Protein AF-A0A453NEU1-F1 (afdb_monomer_lite)

Structure (mmCIF, N/CA/C/O backbone):
data_AF-A0A453NEU1-F1
#
_entry.id   AF-A0A453NEU1-F1
#
loop_
_atom_site.group_PDB
_atom_site.id
_atom_site.type_symbol
_atom_site.label_atom_id
_atom_site.label_alt_id
_atom_site.label_comp_id
_atom_site.label_asym_id
_atom_site.label_entity_id
_atom_site.label_seq_id
_atom_site.pdbx_PDB_ins_code
_atom_site.Cartn_x
_atom_site.Cartn_y
_atom_site.Cartn_z
_atom_site.occupancy
_atom_site.B_iso_or_equiv
_atom_site.auth_seq_id
_atom_site.auth_comp_id
_atom_site.auth_asym_id
_atom_site.auth_atom_id
_atom_site.pdbx_PDB_model_num
ATOM 1 N N . GLN A 1 1 ? 39.377 4.601 -10.284 1.00 61.66 1 GLN A N 1
ATOM 2 C CA . GLN A 1 1 ? 39.077 4.454 -11.733 1.00 61.66 1 GLN A CA 1
ATOM 3 C C . GLN A 1 1 ? 39.407 3.067 -12.334 1.00 61.66 1 GLN A C 1
ATOM 5 O O . GLN A 1 1 ? 39.038 2.834 -13.478 1.00 61.66 1 GLN A O 1
ATOM 10 N N . ALA A 1 2 ? 40.015 2.116 -11.603 1.00 75.88 2 ALA A N 1
ATOM 11 C CA . ALA A 1 2 ? 40.404 0.802 -12.150 1.00 75.88 2 ALA A CA 1
ATOM 12 C C . ALA A 1 2 ? 39.241 -0.200 -12.350 1.00 75.88 2 ALA A C 1
ATOM 14 O O . ALA A 1 2 ? 39.245 -0.957 -13.314 1.00 75.88 2 ALA A O 1
ATOM 15 N N . VAL A 1 3 ? 38.217 -0.175 -11.487 1.00 79.81 3 VAL A N 1
ATOM 16 C CA . VAL A 1 3 ? 37.095 -1.139 -11.524 1.00 79.81 3 VAL A CA 1
ATOM 17 C C . VAL A 1 3 ? 36.225 -0.973 -12.779 1.00 79.81 3 VAL A C 1
ATOM 19 O O . VAL A 1 3 ? 35.867 -1.953 -13.418 1.00 79.81 3 VAL A O 1
ATOM 22 N N . ARG A 1 4 ? 35.966 0.269 -13.213 1.00 75.31 4 ARG A N 1
ATOM 23 C CA . ARG A 1 4 ? 35.156 0.588 -14.410 1.00 75.31 4 ARG A CA 1
ATOM 24 C C . ARG A 1 4 ? 35.737 0.072 -15.735 1.00 75.31 4 ARG A C 1
ATOM 26 O O . ARG A 1 4 ? 35.000 0.023 -16.712 1.00 75.31 4 ARG A O 1
ATOM 33 N N . ARG A 1 5 ? 37.034 -0.256 -15.781 1.00 82.88 5 ARG A N 1
ATOM 34 C CA . ARG A 1 5 ? 37.730 -0.786 -16.969 1.00 82.88 5 ARG A CA 1
ATOM 35 C C . ARG A 1 5 ? 37.655 -2.313 -17.074 1.00 82.88 5 ARG A C 1
ATOM 37 O O . ARG A 1 5 ? 38.072 -2.853 -18.082 1.00 82.88 5 ARG A O 1
ATOM 44 N N . ARG A 1 6 ? 37.166 -2.991 -16.028 1.00 87.75 6 ARG A N 1
ATOM 45 C CA . ARG A 1 6 ? 37.013 -4.456 -15.966 1.00 87.75 6 ARG A CA 1
ATOM 46 C C . ARG A 1 6 ? 35.588 -4.925 -16.288 1.00 87.75 6 ARG A C 1
ATOM 48 O O . ARG A 1 6 ? 35.312 -6.114 -16.226 1.00 87.75 6 ARG A O 1
ATOM 55 N N . PHE A 1 7 ? 34.687 -3.988 -16.587 1.00 86.12 7 PHE A N 1
ATOM 56 C CA . PHE A 1 7 ? 33.311 -4.256 -16.994 1.00 86.12 7 PHE A CA 1
ATOM 57 C C . PHE A 1 7 ? 33.097 -3.711 -18.406 1.00 86.12 7 PHE A C 1
ATOM 59 O O . PHE A 1 7 ? 32.814 -2.523 -18.585 1.00 86.12 7 PHE A O 1
ATOM 66 N N . ASP A 1 8 ? 33.244 -4.589 -19.397 1.00 86.75 8 ASP A N 1
ATOM 67 C CA . ASP A 1 8 ? 33.165 -4.232 -20.820 1.00 86.75 8 ASP A CA 1
ATOM 68 C C . ASP A 1 8 ? 31.739 -3.876 -21.254 1.00 86.75 8 ASP A C 1
ATOM 70 O O . ASP A 1 8 ? 31.528 -3.043 -22.135 1.00 86.75 8 ASP A O 1
ATOM 74 N N . LYS A 1 9 ? 30.736 -4.474 -20.600 1.00 88.38 9 LYS A N 1
ATOM 75 C CA . LYS A 1 9 ? 29.319 -4.212 -20.864 1.00 88.38 9 LYS A CA 1
ATOM 76 C C . LYS A 1 9 ? 28.749 -3.249 -19.831 1.00 88.38 9 LYS A C 1
ATOM 78 O O . LYS A 1 9 ? 28.860 -3.466 -18.626 1.00 88.38 9 LYS A O 1
ATOM 83 N N . ARG A 1 10 ? 28.083 -2.203 -20.318 1.00 89.12 10 ARG A N 1
ATOM 84 C CA . ARG A 1 10 ? 27.330 -1.241 -19.506 1.00 89.12 10 ARG A CA 1
ATOM 85 C C . ARG A 1 10 ? 25.859 -1.363 -19.866 1.00 89.12 10 ARG A C 1
ATOM 87 O O . ARG A 1 10 ? 25.482 -1.041 -20.986 1.00 89.12 10 ARG A O 1
ATOM 94 N N . ILE A 1 11 ? 25.054 -1.846 -18.925 1.00 90.94 11 ILE A N 1
ATOM 95 C CA . ILE A 1 11 ? 23.606 -1.977 -19.094 1.00 90.94 11 ILE A CA 1
ATOM 96 C C . ILE A 1 11 ? 22.954 -0.867 -18.280 1.00 90.94 11 ILE A C 1
ATOM 98 O O . ILE A 1 11 ? 23.141 -0.791 -17.067 1.00 90.94 11 ILE A O 1
ATOM 102 N N . TYR A 1 12 ? 22.225 0.010 -18.962 1.00 93.44 12 TYR A N 1
ATOM 103 C CA . TYR A 1 12 ? 21.397 1.008 -18.303 1.00 93.44 12 TYR A CA 1
ATOM 104 C C . TYR A 1 12 ? 20.079 0.365 -17.865 1.00 93.44 12 TYR A C 1
ATOM 106 O O . TYR A 1 12 ? 19.429 -0.311 -18.661 1.00 93.44 12 TYR A O 1
ATOM 114 N N . ILE A 1 13 ? 19.697 0.578 -16.607 1.00 93.81 13 ILE A N 1
ATOM 115 C CA . ILE A 1 13 ? 18.415 0.139 -16.056 1.00 93.81 13 ILE A CA 1
ATOM 116 C C . ILE A 1 13 ? 17.570 1.403 -15.866 1.00 93.81 13 ILE A C 1
ATOM 118 O O . ILE A 1 13 ? 17.907 2.214 -14.998 1.00 93.81 13 ILE A O 1
ATOM 122 N N . PRO A 1 14 ? 16.534 1.619 -16.695 1.00 95.19 14 PRO A N 1
ATOM 123 C CA . PRO A 1 14 ? 15.677 2.788 -16.569 1.00 95.19 14 PRO A CA 1
ATOM 124 C C . PRO A 1 14 ? 14.764 2.680 -15.343 1.00 95.19 14 PRO A C 1
ATOM 126 O O . PRO A 1 14 ? 14.627 1.623 -14.724 1.00 95.19 14 PRO A O 1
ATOM 129 N N . LEU A 1 15 ? 14.094 3.789 -15.028 1.00 96.62 15 LEU A N 1
ATOM 130 C CA . LEU A 1 15 ? 12.977 3.793 -14.086 1.00 96.62 15 LEU A CA 1
ATOM 131 C C . LEU A 1 15 ? 11.833 2.888 -14.584 1.00 96.62 15 LEU A C 1
ATOM 133 O O . LEU A 1 15 ? 11.677 2.704 -15.796 1.00 96.62 15 LEU A O 1
ATOM 137 N N . PRO A 1 16 ? 11.031 2.317 -13.668 1.00 96.88 16 PRO A N 1
ATOM 138 C CA . PRO A 1 16 ? 9.931 1.440 -14.040 1.00 96.88 16 PRO A CA 1
ATOM 139 C C . PRO A 1 16 ? 8.848 2.197 -14.815 1.00 96.88 16 PRO A C 1
ATOM 141 O O . PRO A 1 16 ? 8.425 3.293 -14.433 1.00 96.88 16 PRO A O 1
ATOM 144 N N . ASP A 1 17 ? 8.351 1.567 -15.878 1.00 96.56 17 ASP A N 1
ATOM 145 C CA . ASP A 1 17 ? 7.183 2.045 -16.610 1.00 96.56 17 ASP A CA 1
ATOM 146 C C . ASP A 1 17 ? 5.890 1.865 -15.793 1.00 96.56 17 ASP A C 1
ATOM 148 O O . ASP A 1 17 ? 5.865 1.237 -14.731 1.00 96.56 17 ASP A O 1
ATOM 152 N N . LEU A 1 18 ? 4.780 2.409 -16.294 1.00 96.44 18 LEU A N 1
ATOM 153 C CA . LEU A 1 18 ? 3.483 2.349 -15.618 1.00 96.44 18 LEU A CA 1
ATOM 154 C C . LEU A 1 18 ? 3.073 0.914 -15.236 1.00 96.44 18 LEU A C 1
ATOM 156 O O . LEU A 1 18 ? 2.624 0.673 -14.115 1.00 96.44 18 LEU A O 1
ATOM 160 N N . LYS A 1 19 ? 3.238 -0.054 -16.149 1.00 95.88 19 LYS A N 1
ATOM 161 C CA . LYS A 1 19 ? 2.845 -1.455 -15.918 1.00 95.88 19 LYS A CA 1
ATOM 162 C C . LYS A 1 19 ? 3.751 -2.126 -14.889 1.00 95.88 19 LYS A C 1
ATOM 164 O O . LYS A 1 19 ? 3.261 -2.882 -14.046 1.00 95.88 19 LYS A O 1
ATOM 169 N N . ALA A 1 20 ? 5.048 -1.839 -14.931 1.00 96.44 20 ALA A N 1
ATOM 170 C CA . ALA A 1 20 ? 6.008 -2.280 -13.937 1.00 96.44 20 ALA A CA 1
ATOM 171 C C . ALA A 1 20 ? 5.624 -1.724 -12.567 1.00 96.44 20 ALA A C 1
ATOM 173 O O . ALA A 1 20 ? 5.477 -2.516 -11.642 1.00 96.44 20 ALA A O 1
ATOM 174 N N . ARG A 1 21 ? 5.329 -0.423 -12.437 1.00 97.00 21 ARG A N 1
ATOM 175 C CA . ARG A 1 21 ? 4.879 0.170 -11.164 1.00 97.00 21 ARG A CA 1
ATOM 176 C C . ARG A 1 21 ? 3.594 -0.470 -10.638 1.00 97.00 21 ARG A C 1
ATOM 178 O O . ARG A 1 21 ? 3.546 -0.837 -9.468 1.00 97.00 21 ARG A O 1
ATOM 185 N N . GLN A 1 22 ? 2.590 -0.706 -11.489 1.00 95.81 22 GLN A N 1
ATOM 186 C CA . GLN A 1 22 ? 1.378 -1.447 -11.099 1.00 95.81 22 GLN A CA 1
ATOM 187 C C . GLN A 1 22 ? 1.704 -2.846 -10.559 1.00 95.81 22 GLN A C 1
ATOM 189 O O . GLN A 1 22 ? 1.126 -3.287 -9.564 1.00 95.81 22 GLN A O 1
ATOM 194 N N . ARG A 1 23 ? 2.622 -3.566 -11.215 1.00 95.44 23 ARG A N 1
ATOM 195 C CA . ARG A 1 23 ? 3.054 -4.896 -10.773 1.00 95.44 23 ARG A CA 1
ATOM 196 C C . ARG A 1 23 ? 3.832 -4.822 -9.464 1.00 95.44 23 ARG A C 1
ATOM 198 O O . ARG A 1 23 ? 3.577 -5.635 -8.585 1.00 95.44 23 ARG A O 1
ATOM 205 N N . MET A 1 24 ? 4.731 -3.854 -9.320 1.00 95.69 24 MET A N 1
ATOM 206 C CA . MET A 1 24 ? 5.498 -3.633 -8.095 1.00 95.69 24 MET A CA 1
ATOM 207 C C . MET A 1 24 ? 4.576 -3.345 -6.915 1.00 95.69 24 MET A C 1
ATOM 209 O O . MET A 1 24 ? 4.748 -3.960 -5.870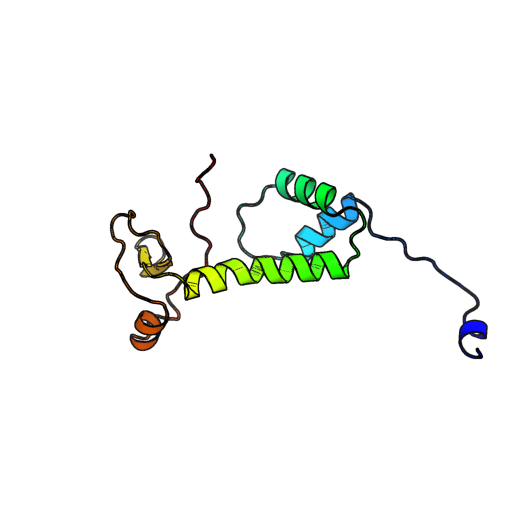 1.00 95.69 24 MET A O 1
ATOM 213 N N . LEU A 1 25 ? 3.550 -2.508 -7.101 1.00 95.12 25 LEU A N 1
ATOM 214 C CA . LEU A 1 25 ? 2.561 -2.234 -6.057 1.00 95.12 25 LEU A CA 1
ATOM 215 C C . LEU A 1 25 ? 1.877 -3.519 -5.565 1.00 95.12 25 LEU A C 1
ATOM 217 O O . LEU A 1 25 ? 1.747 -3.731 -4.366 1.00 95.12 25 LEU A O 1
ATOM 221 N N . LYS A 1 26 ? 1.486 -4.407 -6.485 1.00 93.38 26 LYS A N 1
ATOM 222 C CA . LYS A 1 26 ? 0.870 -5.698 -6.138 1.00 93.38 26 LYS A CA 1
ATOM 223 C C . LYS A 1 26 ? 1.844 -6.643 -5.441 1.00 93.38 26 LYS A C 1
ATOM 225 O O . LYS A 1 26 ? 1.477 -7.280 -4.464 1.00 93.38 26 LYS A O 1
ATOM 230 N N . VAL A 1 27 ? 3.081 -6.723 -5.932 1.00 94.31 27 VAL A N 1
ATOM 231 C CA . VAL A 1 27 ? 4.120 -7.584 -5.348 1.00 94.31 27 VAL A CA 1
ATOM 232 C C . VAL A 1 27 ? 4.464 -7.138 -3.928 1.00 94.31 27 VAL A C 1
ATOM 234 O O . VAL A 1 27 ? 4.562 -7.975 -3.040 1.00 94.31 27 VAL A O 1
ATOM 237 N N . HIS A 1 28 ? 4.616 -5.834 -3.702 1.00 93.00 28 HIS A N 1
ATOM 238 C CA . HIS A 1 28 ? 4.939 -5.292 -2.384 1.00 93.00 28 HIS A CA 1
ATOM 239 C C . HIS A 1 28 ? 3.764 -5.345 -1.401 1.00 93.00 28 HIS A C 1
ATOM 241 O O . HIS A 1 28 ? 4.000 -5.414 -0.199 1.00 93.00 28 HIS A O 1
ATOM 247 N N . LEU A 1 29 ? 2.519 -5.333 -1.886 1.00 92.00 29 LEU A N 1
ATOM 248 C CA . LEU A 1 29 ? 1.342 -5.536 -1.039 1.00 92.00 29 LEU A CA 1
ATOM 249 C C . LEU A 1 29 ? 1.196 -7.002 -0.587 1.00 92.00 29 LEU A C 1
ATOM 251 O O . LEU A 1 29 ? 0.748 -7.258 0.534 1.00 92.00 29 LEU A O 1
ATOM 255 N N . GLY A 1 30 ? 1.616 -7.946 -1.436 1.00 89.62 30 GLY A N 1
ATOM 256 C CA . GLY A 1 30 ? 1.608 -9.380 -1.153 1.00 89.62 30 GLY A CA 1
ATOM 257 C C . GLY A 1 30 ? 0.205 -9.910 -0.859 1.00 89.62 30 GLY A C 1
ATOM 258 O O . GLY A 1 30 ? -0.765 -9.509 -1.499 1.00 89.62 30 GLY A O 1
ATOM 259 N N . ASP A 1 31 ? 0.109 -10.781 0.145 1.00 88.19 31 ASP A N 1
ATOM 260 C CA . ASP A 1 31 ? -1.144 -11.417 0.574 1.00 88.19 31 ASP A CA 1
ATOM 261 C C . ASP A 1 31 ? -1.885 -10.613 1.656 1.00 88.19 31 ASP A C 1
ATOM 263 O O . ASP A 1 31 ? -2.823 -11.108 2.285 1.00 88.19 31 ASP A O 1
ATOM 267 N N . THR A 1 32 ? -1.467 -9.365 1.900 1.00 87.69 32 THR A N 1
ATOM 268 C CA . THR A 1 32 ? -2.097 -8.516 2.913 1.00 87.69 32 THR A CA 1
ATOM 269 C C . THR A 1 32 ? -3.561 -8.275 2.541 1.00 87.69 32 THR A C 1
ATOM 271 O O . THR A 1 32 ? -3.825 -7.731 1.466 1.00 87.69 32 THR A O 1
ATOM 274 N N . PRO A 1 33 ? -4.538 -8.609 3.404 1.00 86.56 33 PRO A N 1
ATOM 275 C CA . PRO A 1 33 ? -5.942 -8.405 3.078 1.00 86.56 33 PRO A CA 1
ATOM 276 C C . PRO A 1 33 ? -6.249 -6.930 2.799 1.00 86.56 33 PRO A C 1
ATOM 278 O O . PRO A 1 33 ? -6.064 -6.069 3.658 1.00 86.56 33 PRO A O 1
ATOM 281 N N . HIS A 1 34 ? -6.777 -6.642 1.612 1.00 88.12 34 HIS A N 1
ATOM 282 C CA . HIS A 1 34 ? -7.102 -5.287 1.179 1.00 88.12 34 HIS A CA 1
ATOM 283 C C . HIS A 1 34 ? -8.423 -5.245 0.408 1.00 88.12 34 HIS A C 1
ATOM 285 O O . HIS A 1 34 ? -8.864 -6.235 -0.172 1.00 88.12 34 HIS A O 1
ATOM 291 N N . SER A 1 35 ? -9.045 -4.068 0.348 1.00 89.19 35 SER A N 1
ATOM 292 C CA . SER A 1 35 ? -10.241 -3.814 -0.470 1.00 89.19 35 SER A CA 1
ATOM 293 C C . SER A 1 35 ? -9.935 -3.109 -1.79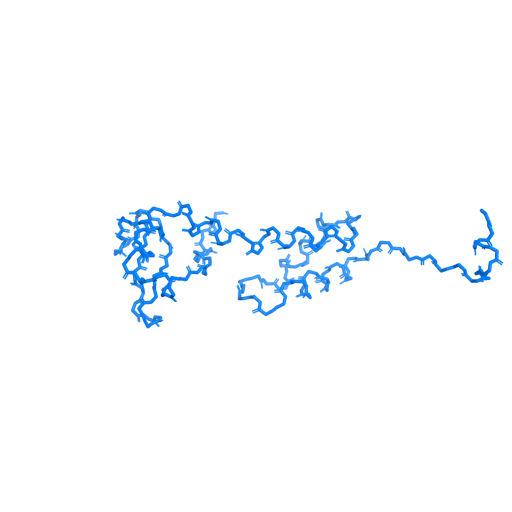7 1.00 89.19 35 SER A C 1
ATOM 295 O O . SER A 1 35 ? -10.860 -2.675 -2.479 1.00 89.19 35 SER A O 1
ATOM 297 N N . LEU A 1 36 ? -8.652 -2.956 -2.147 1.00 90.50 36 LEU A N 1
ATOM 298 C CA . LEU A 1 36 ? -8.219 -2.287 -3.377 1.00 90.50 36 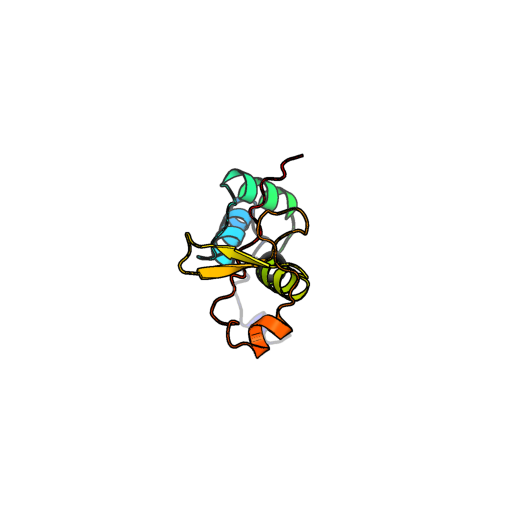LEU A CA 1
ATOM 299 C C . LEU A 1 36 ? -8.614 -3.080 -4.627 1.00 90.50 36 LEU A C 1
ATOM 301 O O . LEU A 1 36 ? -8.387 -4.289 -4.718 1.00 90.50 36 LEU A O 1
ATOM 305 N N . THR A 1 37 ? -9.167 -2.376 -5.608 1.00 93.75 37 THR A N 1
ATOM 306 C CA . THR A 1 37 ? -9.541 -2.896 -6.925 1.00 93.75 37 THR A CA 1
ATOM 307 C C . THR A 1 37 ? -8.398 -2.747 -7.930 1.00 93.75 37 THR A C 1
ATOM 309 O O . THR A 1 37 ? -7.441 -2.003 -7.720 1.00 93.75 37 THR A O 1
ATOM 312 N N . LYS A 1 38 ? -8.507 -3.409 -9.091 1.00 91.75 38 LYS A N 1
ATOM 313 C CA . LYS A 1 38 ? -7.534 -3.248 -10.187 1.00 91.75 38 LYS A CA 1
ATOM 314 C C . LYS A 1 38 ? -7.401 -1.785 -10.644 1.00 91.75 38 LYS A C 1
ATOM 316 O O . LYS A 1 38 ? -6.286 -1.362 -10.932 1.00 91.75 38 LYS A O 1
ATOM 321 N N . SER A 1 39 ? -8.509 -1.039 -10.668 1.00 94.69 39 SER A N 1
ATOM 322 C CA . SER A 1 39 ? -8.530 0.384 -11.033 1.00 94.69 39 SER A CA 1
ATOM 323 C C . SER A 1 39 ? -7.781 1.251 -10.019 1.00 94.69 39 SER A C 1
ATOM 325 O O . SER A 1 39 ? -7.167 2.244 -10.402 1.00 94.69 39 SER A O 1
ATOM 327 N N . ASP A 1 40 ? -7.788 0.873 -8.737 1.00 94.06 40 ASP A N 1
ATOM 328 C CA . ASP A 1 40 ? -7.063 1.611 -7.699 1.00 94.06 40 ASP A CA 1
ATOM 329 C C . ASP A 1 40 ? -5.549 1.476 -7.894 1.00 94.06 40 ASP A C 1
ATOM 331 O O . ASP A 1 40 ? -4.830 2.473 -7.866 1.00 94.06 40 ASP A O 1
ATOM 335 N N . PHE A 1 41 ? -5.057 0.266 -8.191 1.00 94.69 41 PHE A N 1
ATOM 336 C CA . PHE A 1 41 ? -3.639 0.058 -8.519 1.00 94.69 41 PHE A CA 1
ATOM 337 C C . PHE A 1 41 ? -3.203 0.842 -9.757 1.00 94.69 41 PHE A C 1
ATOM 339 O O . PHE A 1 41 ? -2.080 1.341 -9.806 1.00 94.69 41 PHE A O 1
ATOM 346 N N . GLU A 1 42 ? -4.076 0.946 -10.756 1.00 95.56 42 GLU A N 1
ATOM 347 C CA . GLU A 1 42 ? -3.812 1.729 -11.960 1.00 95.56 42 GLU A CA 1
ATOM 348 C C . GLU A 1 42 ? -3.720 3.224 -11.653 1.00 95.56 42 GLU A C 1
ATOM 350 O O . GLU A 1 42 ? -2.729 3.859 -12.017 1.00 95.56 42 GLU A O 1
ATOM 355 N N . SER A 1 43 ? -4.679 3.754 -10.893 1.00 96.69 43 SER A N 1
ATOM 356 C CA . SER A 1 43 ? -4.670 5.142 -10.425 1.00 96.69 43 SER A CA 1
ATOM 357 C C . SER A 1 43 ? -3.406 5.473 -9.623 1.00 96.69 43 SER A C 1
ATOM 359 O O . SER A 1 43 ? -2.728 6.464 -9.901 1.00 96.69 43 SER A O 1
ATOM 361 N N . VAL A 1 44 ? -3.019 4.615 -8.672 1.00 95.25 44 VAL A N 1
ATOM 362 C CA . VAL A 1 44 ? -1.799 4.822 -7.876 1.00 95.25 44 VAL A CA 1
ATOM 363 C C . VAL A 1 44 ? -0.550 4.769 -8.757 1.00 95.25 44 VAL A C 1
ATOM 365 O O . VAL A 1 44 ? 0.320 5.623 -8.615 1.00 95.25 44 VAL A O 1
ATOM 368 N N . ALA A 1 45 ? -0.461 3.836 -9.706 1.00 96.00 45 ALA A N 1
ATOM 369 C CA . ALA A 1 45 ? 0.695 3.744 -10.597 1.00 96.00 45 ALA A CA 1
ATOM 370 C C . ALA A 1 45 ? 0.849 4.954 -11.536 1.00 96.00 45 ALA A C 1
ATOM 372 O O . ALA A 1 45 ? 1.977 5.326 -11.881 1.00 96.00 45 ALA A O 1
ATOM 373 N N . HIS A 1 46 ? -0.263 5.579 -11.938 1.00 96.69 46 HIS A N 1
ATOM 374 C CA . HIS A 1 46 ? -0.242 6.851 -12.663 1.00 96.69 46 HIS A CA 1
ATOM 375 C C . HIS A 1 46 ? 0.290 7.993 -11.794 1.00 96.69 46 HIS A C 1
ATOM 377 O O . HIS A 1 46 ? 1.031 8.839 -12.284 1.00 96.69 46 HIS A O 1
ATOM 383 N N . ARG A 1 47 ? -0.050 8.000 -10.501 1.00 96.44 47 ARG A N 1
ATOM 384 C CA . ARG A 1 47 ? 0.399 9.025 -9.547 1.00 96.44 47 ARG A CA 1
ATOM 385 C C . ARG A 1 47 ? 1.856 8.867 -9.108 1.00 96.44 47 ARG A C 1
ATOM 387 O O . ARG A 1 47 ? 2.429 9.834 -8.624 1.00 96.44 47 ARG A O 1
ATOM 394 N N . THR A 1 48 ? 2.450 7.686 -9.270 1.00 95.94 48 THR A N 1
ATOM 395 C CA . THR A 1 48 ? 3.851 7.398 -8.912 1.00 95.94 48 THR A CA 1
ATOM 396 C C . THR A 1 48 ? 4.799 7.492 -10.107 1.00 95.94 48 THR A C 1
ATOM 398 O O . THR A 1 48 ? 5.789 6.765 -10.192 1.00 95.94 48 THR A O 1
ATOM 401 N N . ASP A 1 49 ? 4.505 8.363 -11.075 1.00 96.12 49 ASP A N 1
ATOM 402 C CA . ASP A 1 49 ? 5.409 8.560 -12.203 1.00 96.12 49 ASP A CA 1
ATOM 403 C C . ASP A 1 49 ? 6.760 9.139 -11.768 1.00 96.12 49 ASP A C 1
ATOM 405 O O . ASP A 1 49 ? 6.834 10.013 -10.908 1.00 96.12 49 ASP A O 1
ATOM 409 N N . GLY A 1 50 ? 7.840 8.588 -12.324 1.00 95.44 50 GLY A N 1
ATOM 410 C CA . GLY A 1 50 ? 9.211 8.909 -11.919 1.00 95.44 50 GLY A CA 1
ATOM 411 C C . GLY A 1 50 ? 9.707 8.210 -10.646 1.00 95.44 50 GLY A C 1
ATOM 412 O O . GLY A 1 50 ? 10.879 8.362 -10.308 1.00 95.44 50 GLY A O 1
ATOM 413 N N . PHE A 1 51 ? 8.875 7.419 -9.959 1.00 96.94 51 PHE A N 1
ATOM 414 C CA . PHE A 1 51 ? 9.305 6.703 -8.755 1.00 96.94 51 PHE A CA 1
ATOM 415 C C . PHE A 1 51 ? 10.216 5.532 -9.124 1.00 96.94 51 PHE A C 1
ATOM 417 O O . PHE A 1 51 ? 9.940 4.775 -10.062 1.00 96.94 51 PHE A O 1
ATOM 424 N N . SER A 1 52 ? 11.286 5.348 -8.354 1.00 96.50 52 SER A N 1
ATOM 425 C CA . SER A 1 52 ? 12.100 4.140 -8.417 1.00 96.50 52 SER A CA 1
ATOM 426 C C . SER A 1 52 ? 11.400 2.972 -7.718 1.00 96.50 52 SER A C 1
ATOM 428 O O . SER A 1 52 ? 10.411 3.127 -6.998 1.00 96.50 52 SER A O 1
ATOM 430 N N . GLY A 1 53 ? 11.944 1.768 -7.897 1.00 94.06 53 GLY A N 1
ATOM 431 C CA . GLY A 1 53 ? 11.440 0.598 -7.188 1.00 94.06 53 GLY A CA 1
ATOM 432 C C . GLY A 1 53 ? 11.519 0.720 -5.665 1.00 94.06 53 GLY A C 1
ATOM 433 O O . GLY A 1 53 ? 10.615 0.272 -4.963 1.00 94.06 53 GLY A O 1
ATOM 434 N N . SER A 1 54 ? 12.569 1.373 -5.167 1.00 96.00 54 SER A N 1
ATOM 435 C CA . SER A 1 54 ? 12.765 1.619 -3.739 1.00 96.00 54 SER A CA 1
ATOM 436 C C . SER A 1 54 ? 11.723 2.586 -3.182 1.00 96.00 54 SER A C 1
ATOM 438 O O . SER A 1 54 ? 11.189 2.334 -2.107 1.00 96.00 54 SER A O 1
ATOM 440 N N . ASP A 1 55 ? 11.384 3.642 -3.925 1.00 96.56 55 ASP A N 1
ATOM 441 C CA . ASP A 1 55 ? 10.384 4.627 -3.489 1.00 96.56 55 ASP A CA 1
ATOM 442 C C . ASP A 1 55 ? 9.010 3.967 -3.326 1.00 96.56 55 ASP A C 1
ATOM 444 O O . ASP A 1 55 ? 8.344 4.140 -2.307 1.00 96.56 55 ASP A O 1
ATOM 448 N N . ILE A 1 56 ? 8.618 3.125 -4.291 1.00 95.81 56 ILE A N 1
ATOM 449 C CA . ILE A 1 56 ? 7.366 2.355 -4.228 1.00 95.81 56 ILE A CA 1
ATOM 450 C C . ILE A 1 56 ? 7.351 1.430 -3.006 1.00 95.81 56 ILE A C 1
ATOM 452 O O . ILE A 1 56 ? 6.338 1.349 -2.308 1.00 95.81 56 ILE A O 1
ATOM 456 N N . ALA A 1 57 ? 8.465 0.744 -2.737 1.00 94.56 57 ALA A N 1
ATOM 457 C CA . ALA A 1 57 ? 8.580 -0.161 -1.599 1.00 94.56 57 ALA A CA 1
ATOM 458 C C . ALA A 1 57 ? 8.452 0.577 -0.257 1.00 94.56 57 ALA A C 1
ATOM 460 O O . ALA A 1 57 ? 7.750 0.101 0.636 1.00 94.56 57 ALA A O 1
ATOM 461 N N . VAL A 1 58 ? 9.090 1.744 -0.119 1.00 95.81 58 VAL A N 1
ATOM 462 C CA . VAL A 1 58 ? 9.007 2.571 1.095 1.00 95.81 58 VAL A CA 1
ATOM 463 C C . VAL A 1 58 ? 7.585 3.088 1.300 1.00 95.81 58 VAL A C 1
ATOM 465 O O . VAL A 1 58 ? 7.021 2.878 2.373 1.00 95.81 58 VAL A O 1
ATOM 468 N N . CYS A 1 59 ? 6.961 3.661 0.266 1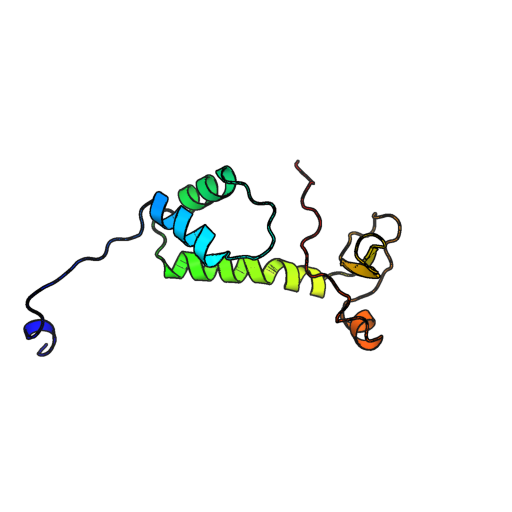.00 93.44 59 CYS A N 1
ATOM 469 C CA . CYS A 1 59 ? 5.589 4.157 0.367 1.00 93.44 59 CYS A CA 1
ATOM 470 C C . CYS A 1 59 ? 4.602 3.060 0.787 1.00 93.44 59 CYS A C 1
ATOM 472 O O . CYS A 1 59 ? 3.742 3.292 1.635 1.00 93.44 59 CYS A O 1
ATOM 474 N N . LEU A 1 60 ? 4.711 1.856 0.215 1.00 92.44 60 LEU A N 1
ATOM 475 C CA . LEU A 1 60 ? 3.824 0.757 0.597 1.00 92.44 60 LEU A CA 1
ATOM 476 C C . LEU A 1 60 ? 4.086 0.245 2.006 1.00 92.44 60 LEU A C 1
ATOM 478 O O . LEU A 1 60 ? 3.133 -0.091 2.705 1.00 92.44 60 LEU A O 1
ATOM 482 N N . LYS A 1 61 ? 5.347 0.216 2.441 1.00 91.56 61 LYS A N 1
ATOM 483 C CA . LYS A 1 61 ? 5.684 -0.144 3.816 1.00 91.56 61 LYS A CA 1
ATOM 484 C C . LYS A 1 61 ? 4.980 0.785 4.804 1.00 91.56 61 LYS A C 1
ATOM 486 O O . LYS A 1 61 ? 4.352 0.291 5.733 1.00 91.56 61 LYS A O 1
ATOM 491 N N . ASP A 1 62 ? 5.004 2.093 4.566 1.00 92.31 62 ASP A N 1
ATOM 492 C CA . ASP A 1 62 ? 4.310 3.060 5.425 1.00 92.31 62 ASP A CA 1
ATOM 493 C C . ASP A 1 62 ? 2.794 2.824 5.459 1.00 92.31 62 ASP A C 1
ATOM 495 O O . ASP A 1 62 ? 2.193 2.808 6.534 1.00 92.31 62 ASP A O 1
ATOM 499 N N . VAL A 1 63 ? 2.180 2.551 4.303 1.00 90.38 63 VAL A N 1
ATOM 500 C CA . VAL A 1 63 ? 0.743 2.234 4.208 1.00 90.38 63 VAL A CA 1
ATOM 501 C C . VAL A 1 63 ? 0.390 0.948 4.961 1.00 90.38 63 VAL A C 1
ATOM 503 O O . VAL A 1 63 ? -0.670 0.881 5.580 1.00 90.38 63 VAL A O 1
ATOM 506 N N . LEU A 1 64 ? 1.260 -0.064 4.953 1.00 90.00 64 LEU A N 1
ATOM 507 C CA . LEU A 1 64 ? 1.045 -1.317 5.686 1.00 90.00 64 LEU A CA 1
ATOM 508 C C . LEU A 1 64 ? 1.095 -1.138 7.211 1.00 90.00 64 LEU A C 1
ATOM 510 O O . LEU A 1 64 ? 0.459 -1.908 7.929 1.00 90.00 64 LEU A O 1
ATOM 514 N N . PHE A 1 65 ? 1.806 -0.123 7.710 1.00 90.12 65 PHE A N 1
ATOM 515 C CA . PHE A 1 65 ? 1.829 0.213 9.138 1.00 90.12 65 PHE A CA 1
ATOM 516 C C . PHE A 1 65 ? 0.659 1.100 9.576 1.00 90.12 65 PHE A C 1
ATOM 518 O O . PHE A 1 65 ? 0.373 1.183 10.770 1.00 90.12 65 PHE A O 1
ATOM 525 N N . GLU A 1 66 ? -0.054 1.729 8.644 1.00 89.38 66 GLU A N 1
ATOM 526 C CA . GLU A 1 66 ? -1.179 2.614 8.952 1.00 89.38 66 GLU A CA 1
ATOM 527 C C . GLU A 1 66 ? -2.300 1.939 9.773 1.00 89.38 66 GLU A C 1
ATOM 529 O O . GLU A 1 66 ? -2.774 2.545 10.735 1.00 89.38 66 GLU A O 1
ATOM 534 N N . PRO A 1 67 ? -2.729 0.688 9.495 1.00 88.50 67 PRO A N 1
ATOM 535 C CA . PRO A 1 67 ? -3.737 0.021 10.318 1.00 88.50 67 PRO A CA 1
ATOM 536 C C . PRO A 1 67 ? -3.255 -0.265 11.745 1.00 88.50 67 PRO A C 1
ATOM 538 O O . PRO A 1 67 ? -4.051 -0.198 12.678 1.00 88.50 67 PRO A O 1
ATOM 541 N N . ILE A 1 68 ? -1.958 -0.537 11.927 1.00 89.00 68 ILE A N 1
ATOM 542 C CA . ILE A 1 68 ? -1.356 -0.747 13.251 1.00 89.00 68 ILE A CA 1
ATOM 543 C C . ILE A 1 68 ? -1.417 0.554 14.048 1.00 89.00 68 ILE A C 1
ATOM 545 O O . ILE A 1 68 ? -1.941 0.550 15.158 1.00 89.00 68 ILE A O 1
ATOM 549 N N . ARG A 1 69 ? -0.981 1.672 13.454 1.00 90.25 69 ARG A N 1
ATOM 550 C CA . ARG A 1 69 ? -1.044 3.001 14.087 1.00 90.25 69 ARG A CA 1
ATOM 551 C C . ARG A 1 69 ? -2.477 3.372 14.469 1.00 90.25 69 ARG A C 1
ATOM 553 O O . ARG A 1 69 ? -2.739 3.702 15.615 1.00 90.25 69 ARG A O 1
ATOM 560 N N . LYS A 1 70 ? -3.434 3.187 13.552 1.00 88.44 70 LYS A N 1
ATOM 561 C CA . LYS A 1 70 ? -4.864 3.424 13.827 1.00 88.44 70 LYS A CA 1
ATOM 562 C C . LYS A 1 70 ? -5.419 2.569 14.956 1.00 88.44 70 LYS A C 1
ATOM 564 O O . LYS A 1 70 ? -6.325 3.011 15.647 1.00 88.44 70 LYS A O 1
ATOM 569 N N . THR A 1 71 ? -4.930 1.341 15.091 1.00 87.88 71 THR A N 1
ATOM 570 C CA . THR A 1 71 ? -5.344 0.447 16.173 1.00 87.88 71 THR A CA 1
ATOM 571 C C . THR A 1 71 ? -4.749 0.922 17.497 1.00 87.88 71 THR A C 1
ATOM 573 O O . THR A 1 71 ? -5.469 0.975 18.481 1.00 87.88 71 THR A O 1
ATOM 576 N N . GLN A 1 72 ? -3.480 1.338 17.516 1.00 88.31 72 GLN A N 1
ATOM 577 C CA . GLN A 1 72 ? -2.824 1.896 18.705 1.00 88.31 72 GLN A CA 1
ATOM 578 C C . GLN A 1 72 ? -3.474 3.202 19.185 1.00 88.31 72 GLN A C 1
ATOM 580 O O . GLN A 1 72 ? -3.698 3.355 20.380 1.00 88.31 72 GLN A O 1
ATOM 585 N N . ASP A 1 73 ? -3.837 4.093 18.261 1.00 89.19 73 ASP A N 1
ATOM 586 C CA . ASP A 1 73 ? -4.454 5.391 18.571 1.00 89.19 73 ASP A CA 1
ATOM 587 C C . ASP A 1 73 ? -5.975 5.301 18.827 1.00 89.19 73 ASP A C 1
ATOM 589 O O . ASP A 1 73 ? -6.637 6.313 19.085 1.00 89.19 73 ASP A O 1
ATOM 593 N N . ALA A 1 74 ? -6.577 4.113 18.703 1.00 88.69 74 ALA A N 1
ATOM 594 C CA . ALA A 1 74 ? -8.013 3.940 18.876 1.00 88.69 74 ALA A CA 1
ATOM 595 C C . ALA A 1 74 ? -8.418 4.005 20.355 1.00 88.69 74 ALA A C 1
ATOM 597 O O . ALA A 1 74 ? -7.846 3.340 21.213 1.00 88.69 74 ALA A O 1
ATOM 598 N N . MET A 1 75 ? -9.483 4.765 20.623 1.00 88.56 75 MET A N 1
ATOM 599 C CA . MET A 1 75 ? -10.077 4.923 21.960 1.00 88.56 75 MET A CA 1
ATOM 600 C C . MET A 1 75 ? -11.360 4.106 22.157 1.00 88.56 75 MET A C 1
ATOM 602 O O . MET A 1 75 ? -11.943 4.109 23.240 1.00 88.56 75 MET A O 1
ATOM 606 N N . PHE A 1 76 ? -11.855 3.475 21.092 1.00 89.75 76 PHE A N 1
ATOM 607 C CA . PHE A 1 76 ? -13.081 2.691 21.113 1.00 89.75 76 PHE A CA 1
ATOM 608 C C . PHE A 1 76 ? -12.867 1.394 20.347 1.00 89.75 76 PHE A C 1
ATOM 610 O O . PHE A 1 76 ? -12.361 1.407 19.221 1.00 89.75 76 PHE A O 1
ATOM 617 N N . PHE A 1 77 ? -13.322 0.293 20.932 1.00 89.00 77 PHE A N 1
ATOM 618 C CA . PHE A 1 77 ? -13.313 -1.025 20.316 1.00 89.00 77 PHE A CA 1
ATOM 619 C C . PHE A 1 77 ? -14.690 -1.656 20.418 1.00 89.00 77 PHE A C 1
ATOM 621 O O . PHE A 1 77 ? -15.426 -1.442 21.379 1.00 89.00 77 PHE A O 1
ATOM 628 N N . PHE A 1 78 ? -15.038 -2.466 19.428 1.00 87.81 78 PHE A N 1
ATOM 629 C CA . PHE A 1 78 ? -16.206 -3.328 19.512 1.00 87.81 78 PHE A CA 1
ATOM 630 C C . PHE A 1 78 ? -15.771 -4.773 19.327 1.00 87.81 78 PHE A C 1
ATOM 632 O O . PHE A 1 78 ? -14.835 -5.074 18.576 1.00 87.81 78 PHE A O 1
ATOM 639 N N . ARG A 1 79 ? -16.469 -5.672 20.011 1.00 85.75 79 ARG A N 1
ATOM 640 C CA . ARG A 1 79 ? -16.254 -7.105 19.877 1.00 85.75 79 ARG A CA 1
ATOM 641 C C . ARG A 1 79 ? -17.188 -7.643 18.804 1.00 85.75 79 ARG A C 1
ATOM 643 O O . ARG A 1 79 ? -18.404 -7.521 18.924 1.00 85.75 79 ARG A O 1
ATOM 650 N N . SER A 1 80 ? -16.624 -8.212 17.744 1.00 79.94 80 SER A N 1
ATOM 651 C CA . SER A 1 80 ? -17.420 -8.806 16.669 1.00 79.94 80 SER A CA 1
ATOM 652 C C . SER A 1 80 ? -17.705 -10.277 16.975 1.00 79.94 80 SER A C 1
ATOM 654 O O . SER A 1 80 ? -16.774 -11.077 17.079 1.00 79.94 80 SER A O 1
ATOM 656 N N . GLU A 1 81 ? -18.981 -10.655 17.059 1.00 74.00 81 GLU A N 1
ATOM 657 C CA . GLU A 1 81 ? -19.394 -12.057 17.257 1.00 74.00 81 GLU A CA 1
ATOM 658 C C . GLU A 1 81 ? -19.130 -12.910 16.000 1.00 74.00 81 GLU A C 1
ATOM 660 O O . GLU A 1 81 ? -18.625 -14.025 16.109 1.00 74.00 81 GLU A O 1
ATOM 665 N N . ASP A 1 82 ? -19.314 -12.333 14.804 1.00 67.56 82 ASP A N 1
ATOM 666 C CA . ASP A 1 82 ? -19.092 -12.992 13.501 1.00 67.56 82 ASP A CA 1
ATOM 667 C C . ASP A 1 82 ? -17.646 -13.471 13.256 1.00 67.56 82 ASP A C 1
ATOM 669 O O . ASP A 1 82 ? -17.393 -14.281 12.366 1.00 67.56 82 ASP A O 1
ATOM 673 N N . GLY A 1 83 ? -16.677 -12.936 14.005 1.00 59.66 83 GLY A N 1
ATOM 674 C CA . GLY A 1 83 ? -15.244 -13.190 13.822 1.00 59.66 83 GLY A CA 1
ATOM 675 C C . GLY A 1 83 ? -14.623 -14.118 14.864 1.00 59.66 83 GLY A C 1
ATOM 676 O O . GLY A 1 83 ? -13.403 -14.219 14.912 1.00 59.66 83 GLY A O 1
ATOM 677 N N . GLY A 1 84 ? -15.425 -14.752 15.727 1.00 65.06 84 GLY A N 1
ATOM 678 C CA . GLY A 1 84 ? -14.903 -15.557 16.837 1.00 65.06 84 GLY A CA 1
ATOM 679 C C . GLY A 1 84 ? -14.470 -14.727 18.051 1.00 65.06 84 GLY A C 1
ATOM 680 O O . GLY A 1 84 ? -13.620 -15.162 18.822 1.00 65.06 84 GLY A O 1
ATOM 681 N N . GLY A 1 85 ? -15.051 -13.534 18.237 1.00 77.56 85 GLY A N 1
ATOM 682 C CA . GLY A 1 85 ? -14.812 -12.699 19.416 1.00 77.56 85 GLY A CA 1
ATOM 683 C C . GLY A 1 85 ? -13.638 -11.728 19.298 1.00 77.56 85 GLY A C 1
ATOM 684 O O . GLY A 1 85 ? -13.183 -11.237 20.327 1.00 77.56 85 GLY A O 1
ATOM 685 N N . THR A 1 86 ? -13.175 -11.437 18.080 1.00 85.69 86 THR A N 1
ATOM 686 C CA . THR A 1 86 ? -12.093 -10.483 17.811 1.00 85.69 86 THR A CA 1
ATOM 687 C C . THR A 1 86 ? -12.527 -9.035 18.076 1.00 85.69 86 THR A C 1
ATOM 689 O O . THR A 1 86 ? -13.585 -8.591 17.611 1.00 85.69 86 THR A O 1
ATOM 692 N N . TRP A 1 87 ? -11.688 -8.274 18.774 1.00 86.69 87 TRP A N 1
ATOM 693 C CA . TRP A 1 87 ? -11.838 -6.839 18.994 1.00 86.69 87 TRP A CA 1
ATOM 694 C C . TRP A 1 87 ? -11.392 -6.065 17.764 1.00 86.69 87 TRP A C 1
ATOM 696 O O . TRP A 1 87 ? -10.320 -6.309 17.225 1.00 86.69 87 TRP A O 1
ATOM 706 N N . THR A 1 88 ? -12.207 -5.135 17.287 1.00 87.75 88 THR A N 1
ATOM 707 C CA . THR A 1 88 ? -11.853 -4.290 16.142 1.00 87.75 88 THR A CA 1
ATOM 708 C C . THR A 1 88 ? -11.983 -2.828 16.558 1.00 87.75 88 THR A C 1
ATOM 710 O O . THR A 1 88 ? -12.990 -2.483 17.186 1.00 87.75 88 THR A O 1
ATOM 713 N N . PRO A 1 89 ? -11.007 -1.961 16.230 1.00 88.50 89 PRO A N 1
ATOM 714 C CA . PRO A 1 89 ? -11.119 -0.538 16.527 1.00 88.50 89 PRO A CA 1
ATOM 715 C C . PRO A 1 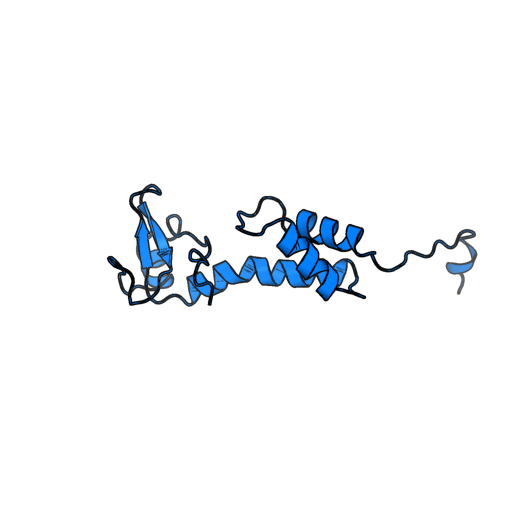89 ? -12.353 0.040 15.823 1.00 88.50 89 PRO A C 1
ATOM 717 O O . PRO A 1 89 ? -12.654 -0.335 14.687 1.00 88.50 89 PRO A O 1
ATOM 720 N N . CYS A 1 90 ? -13.075 0.941 16.488 1.00 86.88 90 CYS A N 1
ATOM 721 C CA . CYS A 1 90 ? -14.279 1.599 15.974 1.00 86.88 90 CYS A CA 1
ATOM 722 C C . CYS A 1 90 ? -14.333 3.091 16.309 1.00 86.88 90 CYS A C 1
ATOM 724 O O . CYS A 1 90 ? -13.556 3.610 17.103 1.00 86.88 90 CYS A O 1
ATOM 726 N N . GLY A 1 91 ? -15.278 3.799 15.687 1.00 85.94 91 GLY A N 1
ATOM 727 C CA . GLY A 1 91 ? -15.625 5.163 16.084 1.00 85.94 91 GLY A CA 1
ATOM 728 C C . GLY A 1 91 ? -16.631 5.197 17.247 1.00 85.94 91 GLY A C 1
ATOM 729 O O . GLY A 1 91 ? -17.344 4.219 17.472 1.00 85.94 91 GLY A O 1
ATOM 730 N N . PRO A 1 92 ? -16.792 6.352 17.918 1.00 85.44 92 PRO A N 1
ATOM 731 C CA . PRO A 1 92 ? -17.652 6.500 19.102 1.00 85.44 92 PRO A CA 1
ATOM 732 C C . PRO A 1 92 ? -19.153 6.306 18.831 1.00 85.44 92 PRO A C 1
ATOM 734 O O . PRO A 1 92 ? -19.937 6.137 19.755 1.00 85.44 92 PRO A O 1
ATOM 737 N N . LYS A 1 93 ? -19.584 6.378 17.565 1.00 84.44 93 LYS A N 1
ATOM 738 C CA . LYS A 1 93 ? -21.000 6.286 17.165 1.00 84.44 93 LYS A CA 1
ATOM 739 C C . LYS A 1 93 ? -21.439 4.868 16.794 1.00 84.44 93 LYS A C 1
ATOM 741 O O . LYS A 1 93 ? -22.587 4.680 16.396 1.00 84.44 93 LYS A O 1
ATOM 746 N N . GLN A 1 94 ? -20.538 3.889 16.844 1.00 81.25 94 GLN A N 1
ATOM 747 C CA . GLN A 1 94 ? -20.866 2.523 16.457 1.00 81.25 94 GLN A CA 1
ATOM 748 C C . GLN A 1 94 ? -21.646 1.820 17.587 1.00 81.25 94 GLN A C 1
ATOM 750 O O . GLN A 1 94 ? -21.223 1.880 18.740 1.00 81.25 94 GLN A O 1
ATOM 755 N N . PRO A 1 95 ? -22.772 1.143 17.294 1.00 81.12 95 PRO A N 1
ATOM 756 C CA . PRO A 1 95 ? -23.479 0.342 18.292 1.00 81.12 95 PRO A CA 1
ATOM 757 C C . PRO A 1 95 ? -22.567 -0.753 18.860 1.00 81.12 95 PRO A C 1
ATOM 759 O O . PRO A 1 95 ? -21.923 -1.469 18.095 1.00 81.12 95 PRO A O 1
ATOM 762 N N . GLY A 1 96 ? -22.504 -0.875 20.188 1.00 83.31 96 GLY A N 1
ATOM 763 C CA . GLY A 1 96 ? -21.615 -1.829 20.865 1.00 83.31 96 GLY A CA 1
ATOM 764 C C . GLY A 1 96 ? -20.153 -1.379 20.976 1.00 83.31 96 GLY A C 1
ATOM 765 O O . GLY A 1 96 ? -19.303 -2.192 21.329 1.00 83.31 96 GLY A O 1
ATOM 766 N N . ALA A 1 97 ? -19.851 -0.108 20.682 1.00 87.44 97 ALA A N 1
ATOM 767 C CA . ALA A 1 97 ? -18.543 0.476 20.956 1.00 87.44 97 ALA A CA 1
ATOM 768 C C . ALA A 1 97 ? -18.320 0.608 22.469 1.00 87.44 97 ALA A C 1
ATOM 770 O O . ALA A 1 97 ? -19.074 1.288 23.168 1.00 87.44 97 ALA A O 1
ATOM 771 N N . VAL A 1 98 ? -17.259 -0.024 22.954 1.00 88.12 98 VAL A N 1
ATOM 772 C CA . VAL A 1 98 ? -16.753 0.106 24.318 1.00 88.12 98 VAL A CA 1
ATOM 773 C C . VAL A 1 98 ? -15.566 1.058 24.279 1.00 88.12 98 VAL A C 1
ATOM 775 O O . VAL A 1 98 ? -14.687 0.930 23.426 1.00 88.12 98 VAL A O 1
ATOM 778 N N . GLN A 1 99 ? -15.551 2.040 25.179 1.00 89.12 99 GLN A N 1
ATOM 779 C CA . GLN A 1 99 ? -14.408 2.930 25.335 1.00 89.12 99 GLN A CA 1
ATOM 780 C C . GLN A 1 99 ? -13.300 2.169 26.061 1.00 89.12 99 GLN A C 1
ATOM 782 O O . GLN A 1 99 ? -13.406 1.923 27.257 1.00 89.12 99 GLN A O 1
ATOM 787 N N . THR A 1 100 ? -12.277 1.767 25.320 1.00 85.81 100 T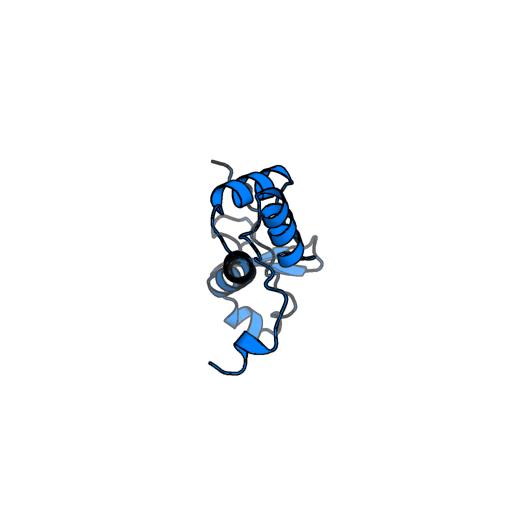HR A N 1
ATOM 788 C CA . THR A 1 100 ? -11.093 1.093 25.850 1.00 85.81 100 THR A CA 1
ATOM 789 C C . THR A 1 100 ? -9.927 1.330 24.905 1.00 85.81 100 THR A C 1
ATOM 791 O O . THR A 1 100 ? -10.129 1.602 23.716 1.00 85.81 100 THR A O 1
ATOM 794 N N . THR A 1 101 ? -8.713 1.267 25.431 1.00 90.44 101 THR A N 1
ATOM 795 C CA . THR A 1 101 ? -7.482 1.437 24.654 1.00 90.44 101 THR A CA 1
ATOM 796 C C . THR A 1 101 ? -6.823 0.091 24.354 1.00 90.44 101 THR A C 1
ATOM 798 O O . THR A 1 101 ? -7.113 -0.928 24.982 1.00 90.44 101 THR A O 1
ATOM 801 N N . MET A 1 102 ? -5.883 0.070 23.403 1.00 85.62 102 MET A N 1
ATOM 802 C CA . MET A 1 102 ? -5.094 -1.139 23.129 1.00 85.62 102 MET A CA 1
ATOM 803 C C . MET A 1 102 ? -4.276 -1.617 24.328 1.00 85.62 102 MET A C 1
ATOM 805 O O . MET A 1 102 ? -4.050 -2.816 24.467 1.00 85.62 102 MET A O 1
ATOM 809 N N . GLU A 1 103 ? -3.817 -0.695 25.169 1.00 87.94 103 GLU A N 1
ATOM 810 C CA . GLU A 1 103 ? -3.004 -1.000 26.348 1.00 87.94 103 GLU A CA 1
ATOM 811 C C . GLU A 1 103 ? -3.833 -1.716 27.416 1.00 87.94 103 GLU A C 1
ATOM 813 O O . GLU A 1 103 ? -3.382 -2.706 27.987 1.00 87.94 103 GLU A O 1
ATOM 818 N N . GLU A 1 104 ? -5.071 -1.269 27.625 1.00 87.88 104 GLU A N 1
ATOM 819 C CA . GLU A 1 104 ? -6.027 -1.907 28.534 1.00 87.88 104 GLU A CA 1
ATOM 820 C C . GLU A 1 104 ? -6.411 -3.306 28.045 1.00 87.88 104 GLU A C 1
ATOM 822 O O . GLU A 1 104 ? -6.290 -4.276 28.793 1.00 87.88 104 GLU A O 1
ATOM 827 N N . LEU A 1 105 ? -6.764 -3.446 26.762 1.00 85.62 105 LEU A N 1
ATOM 828 C CA . LEU A 1 105 ? -7.052 -4.755 26.164 1.00 85.62 105 LEU A CA 1
ATOM 829 C C . LEU A 1 105 ? -5.847 -5.704 26.245 1.00 85.62 105 LEU A C 1
ATOM 831 O O . LEU A 1 105 ? -6.010 -6.912 26.437 1.00 85.62 105 LEU A O 1
ATOM 835 N N . ALA A 1 106 ? -4.629 -5.175 26.111 1.00 86.69 106 ALA A N 1
ATOM 836 C CA . ALA A 1 106 ? -3.412 -5.957 26.281 1.00 86.69 106 ALA A CA 1
ATOM 837 C C . ALA A 1 106 ? -3.186 -6.373 27.742 1.00 86.69 106 ALA A C 1
ATOM 839 O O . ALA A 1 106 ? -2.811 -7.522 27.984 1.00 86.69 106 ALA A O 1
ATOM 840 N N . ALA A 1 107 ? -3.454 -5.489 28.708 1.00 88.25 107 ALA A N 1
ATOM 841 C CA . ALA A 1 107 ? -3.374 -5.798 30.136 1.00 88.25 107 ALA A CA 1
ATOM 842 C C . ALA A 1 107 ? -4.377 -6.888 30.556 1.00 88.25 107 ALA A C 1
ATOM 844 O O . ALA A 1 107 ? -4.070 -7.711 31.418 1.00 88.25 107 ALA A O 1
ATOM 845 N N . GLU A 1 108 ? -5.538 -6.950 29.900 1.00 85.25 108 GLU A N 1
ATOM 846 C CA . GLU A 1 108 ? -6.544 -8.006 30.080 1.00 85.25 108 GLU A CA 1
ATOM 847 C C . GLU A 1 108 ? -6.206 -9.321 29.346 1.00 85.25 108 GLU A C 1
ATOM 849 O O . GLU A 1 108 ? -6.967 -10.289 29.409 1.00 85.25 108 GLU A O 1
ATOM 854 N N . GLY A 1 109 ? -5.068 -9.389 28.645 1.00 81.38 109 GLY A N 1
ATOM 855 C CA . GLY A 1 109 ? -4.645 -10.575 27.894 1.00 81.38 109 GLY A CA 1
ATOM 856 C C . GLY A 1 109 ? -5.429 -10.805 26.598 1.00 81.38 109 GLY A C 1
ATOM 857 O O . GLY A 1 109 ? -5.395 -11.903 26.044 1.00 81.38 109 GLY A O 1
ATOM 858 N N . MET A 1 110 ? -6.134 -9.788 26.094 1.00 79.38 110 MET A N 1
ATOM 859 C CA . MET A 1 110 ? -6.938 -9.866 24.869 1.00 79.38 110 MET A CA 1
ATOM 860 C C . MET A 1 110 ? -6.206 -9.344 23.623 1.00 79.38 110 MET A C 1
ATOM 862 O O . MET A 1 110 ? -6.813 -9.270 22.558 1.00 79.38 110 MET A O 1
ATOM 866 N N . ALA A 1 111 ? -4.907 -9.028 23.720 1.00 73.62 111 ALA A N 1
ATOM 867 C CA . ALA A 1 111 ? -4.104 -8.487 22.614 1.00 73.62 111 ALA A CA 1
ATOM 868 C C . ALA A 1 111 ? -4.117 -9.370 21.352 1.00 73.62 111 ALA A C 1
ATOM 870 O O . ALA A 1 111 ? -4.261 -8.862 20.241 1.00 73.62 111 ALA A O 1
ATOM 871 N N . ASP A 1 112 ? -4.031 -10.693 21.518 1.00 75.50 112 ASP A N 1
ATOM 872 C CA . ASP A 1 112 ? -4.037 -11.653 20.401 1.00 75.50 112 ASP A CA 1
ATOM 873 C C . ASP A 1 112 ? -5.407 -11.753 19.713 1.00 75.50 112 ASP A C 1
ATOM 875 O O . ASP A 1 112 ? -5.534 -12.268 18.602 1.00 75.50 112 ASP A O 1
ATOM 879 N N . GLN A 1 113 ? -6.448 -11.246 20.374 1.00 79.88 113 GLN A N 1
ATOM 880 C CA . GLN A 1 113 ? -7.812 -11.201 19.864 1.00 79.88 113 GLN A CA 1
ATOM 881 C C . GLN A 1 113 ? -8.115 -9.852 19.212 1.00 79.88 113 GLN A C 1
ATOM 883 O O . GLN A 1 113 ? -9.265 -9.616 18.852 1.00 79.88 113 GLN A O 1
ATOM 888 N N . THR A 1 114 ? -7.133 -8.964 19.035 1.00 79.69 114 THR A N 1
ATOM 889 C CA . THR A 1 114 ? -7.368 -7.646 18.445 1.00 79.69 114 THR A CA 1
ATOM 890 C C . THR A 1 114 ? -7.020 -7.626 16.962 1.00 79.69 114 THR A C 1
ATOM 892 O O . THR A 1 114 ? -5.912 -7.940 16.532 1.00 79.69 114 THR A O 1
ATOM 895 N N . SER A 1 115 ? -7.990 -7.235 16.144 1.00 80.19 115 SER A N 1
ATOM 896 C CA . SER A 1 115 ? -7.826 -7.079 14.711 1.00 80.19 115 SER A CA 1
ATOM 897 C C . SER A 1 115 ? -7.190 -5.736 14.393 1.00 80.19 115 SER A C 1
ATOM 899 O O . SER A 1 115 ? -7.748 -4.685 14.697 1.00 80.19 115 SER A O 1
ATOM 901 N N . THR A 1 116 ? -6.086 -5.772 13.654 1.00 71.50 116 THR A N 1
ATOM 902 C CA . THR A 1 116 ? -5.542 -4.598 12.958 1.00 71.50 116 THR A CA 1
ATOM 903 C C . THR A 1 116 ? -6.250 -4.344 11.628 1.00 71.50 116 THR A C 1
ATOM 905 O O . THR A 1 116 ? -5.862 -3.457 10.866 1.00 71.50 116 THR A O 1
ATOM 908 N N . ARG A 1 117 ? -7.279 -5.139 11.294 1.00 65.31 117 ARG A N 1
ATOM 909 C CA . ARG A 1 117 ? -7.990 -5.020 10.026 1.00 65.31 117 ARG A CA 1
ATOM 910 C C . ARG A 1 117 ? -8.636 -3.646 9.968 1.00 65.31 117 ARG A C 1
ATOM 912 O O . ARG A 1 117 ? -9.469 -3.299 10.800 1.00 65.31 117 ARG A O 1
ATOM 919 N N . SER A 1 118 ? -8.222 -2.878 8.963 1.00 52.62 118 SER A N 1
ATOM 920 C CA . SER A 1 118 ? -8.704 -1.524 8.729 1.00 52.62 118 SER A CA 1
ATOM 921 C C . SER A 1 118 ? -10.228 -1.479 8.842 1.00 52.62 118 SER A C 1
ATOM 923 O O . SER A 1 118 ? -10.924 -2.258 8.179 1.00 52.62 118 SER A O 1
ATOM 925 N N . LEU A 1 119 ? -10.714 -0.571 9.698 1.00 49.53 119 LEU A N 1
ATOM 926 C CA . LEU A 1 119 ? -12.081 -0.056 9.713 1.00 49.53 119 LEU A CA 1
ATOM 927 C C . LEU A 1 119 ? -12.638 -0.115 8.296 1.00 49.53 119 LEU A C 1
ATOM 929 O O . LEU A 1 119 ? -12.034 0.472 7.399 1.00 49.53 119 LEU A O 1
ATOM 933 N N . ARG A 1 120 ? -13.738 -0.849 8.080 1.00 44.31 120 ARG A N 1
ATOM 934 C CA . ARG A 1 120 ? -14.397 -0.955 6.771 1.00 44.31 120 ARG A CA 1
ATOM 935 C C . ARG A 1 120 ? -14.528 0.445 6.166 1.00 44.31 120 ARG A C 1
ATOM 937 O O . ARG A 1 120 ? -15.443 1.189 6.501 1.00 44.31 120 ARG A O 1
ATOM 944 N N . GLY A 1 121 ? -13.614 0.784 5.260 1.00 39.41 121 GLY A N 1
ATOM 945 C CA . GLY A 1 121 ? -13.597 2.036 4.522 1.00 39.41 121 GLY A CA 1
ATOM 946 C C . GLY A 1 121 ? -14.678 2.004 3.455 1.00 39.41 121 GLY A C 1
ATOM 947 O O . GLY A 1 121 ? -14.398 1.832 2.273 1.00 39.41 121 GLY A O 1
ATOM 948 N N . ARG A 1 122 ? -15.933 2.126 3.882 1.00 36.50 122 ARG A N 1
ATOM 949 C CA . ARG A 1 122 ? -17.034 2.605 3.049 1.00 36.50 122 ARG A CA 1
ATOM 950 C C . ARG A 1 122 ? -17.672 3.800 3.750 1.00 36.50 122 ARG A C 1
ATOM 952 O O . ARG A 1 122 ? -18.834 3.764 4.119 1.00 36.50 122 ARG A O 1
ATOM 959 N N . ASP A 1 123 ? -16.888 4.861 3.893 1.00 35.31 123 ASP A N 1
ATOM 960 C CA . ASP A 1 123 ? -17.432 6.216 3.849 1.00 35.31 123 ASP A CA 1
ATOM 961 C C . ASP A 1 123 ? -16.919 6.834 2.541 1.00 35.31 123 ASP A C 1
ATOM 963 O O . ASP A 1 123 ? -15.879 7.487 2.489 1.00 35.31 123 ASP A O 1
ATOM 967 N N . ARG A 1 124 ? -17.573 6.462 1.429 1.00 35.06 124 ARG A N 1
ATOM 968 C CA . ARG A 1 124 ? -17.444 7.204 0.172 1.00 35.06 124 ARG A CA 1
ATOM 969 C C . ARG A 1 124 ? -18.278 8.469 0.359 1.00 35.06 124 ARG A C 1
ATOM 971 O O . ARG A 1 124 ? -19.503 8.386 0.282 1.00 35.06 124 ARG A O 1
ATOM 978 N N . ARG A 1 125 ? -17.615 9.594 0.608 1.00 32.16 125 ARG A N 1
ATOM 979 C CA . ARG A 1 125 ? -18.116 10.900 0.175 1.00 32.16 125 ARG A CA 1
ATOM 980 C C . ARG A 1 125 ? -17.469 11.259 -1.149 1.00 32.16 125 ARG A C 1
ATOM 982 O O . ARG A 1 125 ? -16.285 10.890 -1.324 1.00 32.16 125 ARG A O 1
#

Radius of gyration: 21.16 Å; chains: 1; bounding box: 64×26×51 Å

Organism: Aegilops tauschii subsp. strangulata (NCBI:txid200361)

Foldseek 3Di:
DVVVVVPPDDDDDDADDLVRQLVLLDVLCDPPDDPDDSVNSSVVSVVCPPPHSVNSNVVVVVVVCVLVVCLQPAQWWAFDPVVVGAIEGDDPPDPRIDGDGLVRCVVVVNNVSYDSPPDPPPPDD

Secondary structure (DSSP, 8-state):
--GGGS-------PPPPHHHHHHHHHHHHTT------HHHHHHHHHHTTT--HHHHHHHHHHHHHHHHHHHHT-SEEEEEGGGTSEEEE--TTSTT-EE--HHHHHHTT-GGGB-----------

InterPro domains:
  IPR027417 P-loop containing nucleoside triphosphate hydrolase [G3DSA:3.40.50.300] (1-16)
  IPR027417 P-loop containing nucleoside triphosphate hydrolase [SSF52540] (2-73)
  IPR041569 AAA ATPase, AAA+ lid domain [PF17862] (40-73)
  IPR050304 Microtubule-severing AAA ATPase [PTHR23074] (1-77)

pLDDT: mean 85.1, std 14.0, range [32.16, 97.0]

Sequence (125 aa):
QAVRRRFDKRIYIPLPDLKARQRMLKVHLGDTPHSLTKSDFESVAHRTDGFSGSDIAVCLKDVLFEPIRKTQDAMFFFRSEDGGGTWTPCGPKQPGAVQTTMEELAAEGMADQTSTRSLRGRDRR